Protein AF-A0A2L2YNY2-F1 (afdb_monomer)

Mean predicted aligned error: 11.74 Å

Organism: Parasteatoda tepidariorum (NCBI:txid1143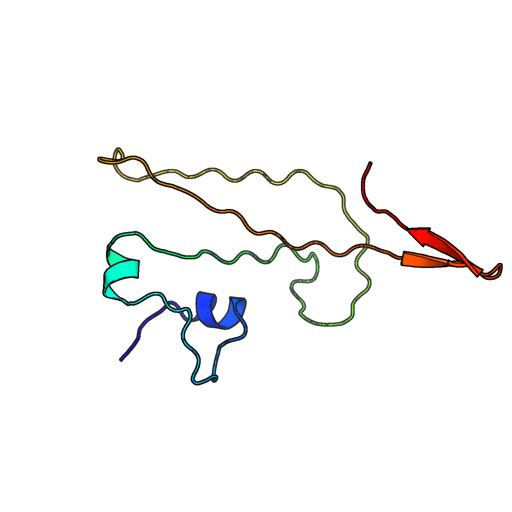98)

Foldseek 3Di:
DACDPPVVCVQVVNVPPPDDPPQGPVNVVVPVDDDDDDPPPVPDPDPDPDDDDDDDDDDDDDDPDDDPDDDDDDDDDDDDWDWDQDPVRDTDTCPDD

Secondary structure (DSSP, 8-state):
-----HHHHHHTT-TTSS---S--HHHHHTT---------TT---S-----------------SS--SS-------------EEE-TT--EEE----

Solvent-accessible surface area (backbone atoms only — not comparable to full-atom values): 7300 Å² total; per-residue (Å²): 139,82,85,65,64,66,66,50,34,55,66,72,70,32,65,93,49,105,55,80,88,88,64,51,73,70,42,38,76,72,65,57,70,80,86,76,81,87,80,57,94,76,78,59,100,62,99,66,91,70,80,83,74,90,73,88,87,82,89,84,87,83,71,96,60,85,76,94,60,94,80,88,85,87,87,86,87,86,80,90,70,61,74,47,72,46,98,85,69,48,78,46,67,65,77,80,131

Sequence (97 aa):
NTFVPIKLYLWVQRMGQDKGIFISREEYVKGNTLFGFDLSPDLCSGEHLNLIKHSNLRLELKFSKSLEQTVCVIIFAEFENLIEINKSRNILYDFGN

Radius of gyration: 18.74 Å; Cα contacts (8 Å, |Δi|>4): 46; chains: 1; bounding box: 41×32×51 Å

Structure (mmCIF, N/CA/C/O backbone):
data_AF-A0A2L2YNY2-F1
#
_entry.id   AF-A0A2L2YNY2-F1
#
loop_
_atom_site.group_PDB
_atom_site.id
_atom_site.type_symbol
_atom_site.label_atom_id
_atom_site.label_alt_id
_atom_site.label_comp_id
_atom_site.label_asym_id
_atom_site.label_entity_id
_atom_site.label_seq_id
_atom_site.pdbx_PDB_ins_code
_atom_site.Cartn_x
_atom_site.Cartn_y
_atom_site.Cartn_z
_atom_site.occupancy
_atom_site.B_iso_or_equiv
_atom_site.auth_seq_id
_atom_site.auth_comp_id
_atom_site.auth_asym_id
_atom_site.auth_atom_id
_atom_site.pdbx_PDB_model_num
ATOM 1 N N . ASN A 1 1 ? 5.146 -17.422 19.397 1.00 29.41 1 ASN A N 1
ATOM 2 C CA . ASN A 1 1 ? 4.243 -18.148 18.475 1.00 29.41 1 ASN A CA 1
ATOM 3 C C . ASN A 1 1 ? 3.396 -17.121 17.726 1.00 29.41 1 ASN A C 1
ATOM 5 O O . ASN A 1 1 ? 2.317 -16.729 18.172 1.00 29.41 1 ASN A O 1
ATOM 9 N N . THR A 1 2 ? 3.974 -16.544 16.676 1.00 36.53 2 THR A N 1
ATOM 10 C CA . THR A 1 2 ? 3.584 -15.240 16.118 1.00 36.53 2 THR A CA 1
ATOM 11 C C . THR A 1 2 ? 2.766 -15.471 14.853 1.00 36.53 2 THR A C 1
ATOM 13 O O . THR A 1 2 ? 3.313 -15.705 13.786 1.00 36.53 2 THR A O 1
ATOM 16 N N . PHE A 1 3 ? 1.440 -15.469 14.979 1.00 38.94 3 PHE A N 1
ATOM 17 C CA . PHE A 1 3 ? 0.525 -15.593 13.846 1.00 38.94 3 PHE A CA 1
ATOM 18 C C . PHE A 1 3 ? 0.269 -14.186 13.300 1.00 38.94 3 PHE A C 1
ATOM 20 O O . PHE A 1 3 ? -0.766 -13.577 13.549 1.00 38.94 3 PHE A O 1
ATOM 27 N N . VAL A 1 4 ? 1.276 -13.635 12.629 1.00 53.03 4 VAL A N 1
ATOM 28 C CA . VAL A 1 4 ? 1.051 -12.587 11.632 1.00 53.03 4 VAL A CA 1
ATOM 29 C C . VAL A 1 4 ? 0.616 -13.327 10.368 1.00 53.03 4 VAL A C 1
ATOM 31 O O . VAL A 1 4 ? 1.202 -14.374 10.073 1.00 53.03 4 VAL A O 1
ATOM 34 N N . PRO A 1 5 ? -0.423 -12.879 9.646 1.00 55.56 5 PRO A N 1
ATOM 35 C CA . PRO A 1 5 ? -0.914 -13.605 8.482 1.00 55.56 5 PRO A CA 1
ATOM 36 C C . PRO A 1 5 ? 0.235 -13.874 7.505 1.00 55.56 5 PRO A C 1
ATOM 38 O O . PRO A 1 5 ? 0.928 -12.952 7.086 1.00 55.56 5 PRO A O 1
ATOM 41 N N . ILE A 1 6 ? 0.432 -15.146 7.147 1.00 54.38 6 ILE A N 1
ATOM 42 C CA . ILE A 1 6 ? 1.512 -15.630 6.263 1.00 54.38 6 ILE A CA 1
ATOM 43 C C . ILE A 1 6 ? 1.596 -14.807 4.971 1.00 54.38 6 ILE A C 1
ATOM 45 O O . ILE A 1 6 ? 2.688 -14.515 4.492 1.00 54.38 6 ILE A O 1
ATOM 49 N N . LYS A 1 7 ? 0.445 -14.353 4.456 1.00 55.12 7 LYS A N 1
ATOM 50 C CA . LYS A 1 7 ? 0.379 -13.466 3.290 1.00 55.12 7 LYS A CA 1
ATOM 51 C C . LYS A 1 7 ? 1.140 -12.154 3.484 1.00 55.12 7 LYS A C 1
ATOM 53 O O . LYS A 1 7 ? 1.790 -11.708 2.555 1.00 55.12 7 LYS A O 1
ATOM 58 N N . LEU A 1 8 ? 1.103 -11.550 4.668 1.00 58.41 8 LEU A N 1
ATOM 59 C CA . LEU A 1 8 ? 1.796 -10.291 4.931 1.00 58.41 8 LEU A CA 1
ATOM 60 C C . LEU A 1 8 ? 3.321 -10.462 4.946 1.00 58.41 8 LEU A C 1
ATOM 62 O O . LEU A 1 8 ? 4.042 -9.628 4.411 1.00 58.41 8 LEU A O 1
ATOM 66 N N . TYR A 1 9 ? 3.815 -11.566 5.512 1.00 57.09 9 TYR A N 1
ATOM 67 C CA . TYR A 1 9 ? 5.245 -11.892 5.491 1.00 57.09 9 TYR A CA 1
ATOM 68 C C . TYR A 1 9 ? 5.753 -12.231 4.087 1.00 57.09 9 TYR A C 1
ATOM 70 O O . TYR A 1 9 ? 6.889 -11.888 3.760 1.00 57.09 9 TYR A O 1
ATOM 78 N N . LEU A 1 10 ? 4.916 -12.878 3.271 1.00 60.47 10 LEU A N 1
ATOM 79 C CA . LEU A 1 10 ? 5.195 -13.118 1.857 1.00 60.47 10 LEU A CA 1
ATOM 80 C C . LEU A 1 10 ? 5.312 -11.789 1.094 1.00 60.47 10 LEU A C 1
ATOM 82 O O . LEU A 1 10 ? 6.290 -11.588 0.385 1.00 60.47 10 LEU A O 1
ATOM 86 N N . TRP A 1 11 ? 4.377 -10.860 1.320 1.00 58.00 11 TRP A N 1
ATOM 87 C CA . TRP A 1 11 ? 4.368 -9.546 0.667 1.00 58.00 11 TRP A CA 1
ATOM 88 C C . TRP A 1 11 ? 5.562 -8.666 1.027 1.00 58.00 11 TRP A C 1
ATOM 90 O O . TRP A 1 11 ? 6.169 -8.071 0.148 1.00 58.00 11 TRP A O 1
ATOM 100 N N . VAL A 1 12 ? 5.943 -8.607 2.304 1.00 66.00 12 VAL A N 1
ATOM 101 C CA . VAL A 1 12 ? 7.114 -7.822 2.741 1.00 66.00 12 VAL A CA 1
ATOM 102 C C . VAL A 1 12 ? 8.432 -8.558 2.426 1.00 66.00 12 VAL A C 1
ATOM 104 O O . VAL A 1 12 ? 9.502 -8.101 2.814 1.00 66.00 12 VAL A O 1
ATOM 107 N N . GLN A 1 13 ? 8.378 -9.716 1.749 1.00 62.66 13 GLN A N 1
ATOM 108 C CA . GLN A 1 13 ? 9.537 -10.565 1.437 1.00 62.66 13 GLN A CA 1
ATOM 109 C C . GLN A 1 13 ? 10.374 -10.914 2.681 1.00 62.66 13 GLN A C 1
ATOM 111 O O . GLN A 1 13 ? 11.590 -11.097 2.630 1.00 62.66 13 GLN A O 1
ATOM 116 N N . ARG A 1 14 ? 9.713 -11.002 3.840 1.00 62.44 14 ARG A N 1
ATOM 117 C CA . ARG A 1 14 ? 10.338 -11.307 5.138 1.00 62.44 14 ARG A CA 1
ATOM 118 C C . ARG A 1 14 ? 10.091 -12.737 5.589 1.00 62.44 14 ARG A C 1
ATOM 120 O O . ARG A 1 14 ? 10.479 -13.113 6.693 1.00 62.44 14 ARG A O 1
ATOM 127 N N . MET A 1 15 ? 9.444 -13.551 4.756 1.00 56.00 15 MET A N 1
ATOM 128 C CA . MET A 1 15 ? 9.228 -14.962 5.049 1.00 56.00 15 MET A CA 1
ATOM 129 C C . MET A 1 15 ? 10.580 -15.676 5.207 1.00 56.00 15 MET A C 1
ATOM 131 O O . MET A 1 15 ? 11.407 -15.663 4.302 1.00 56.00 15 MET A O 1
ATOM 135 N N . GLY A 1 16 ? 10.815 -16.274 6.377 1.00 57.75 16 GLY A N 1
ATOM 136 C CA . GLY A 1 16 ? 12.068 -16.973 6.683 1.00 57.75 16 GLY A CA 1
ATOM 137 C C . GLY A 1 16 ? 13.230 -16.074 7.124 1.00 57.75 16 GLY A C 1
ATOM 138 O O . GLY A 1 16 ? 14.315 -16.590 7.374 1.00 57.75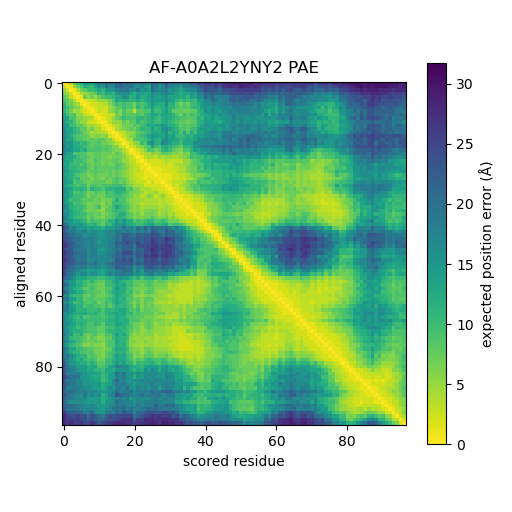 16 GLY A O 1
ATOM 139 N N . GLN A 1 17 ? 13.023 -14.760 7.262 1.00 62.41 17 GLN A N 1
ATOM 140 C CA . GLN A 1 17 ? 14.003 -13.855 7.865 1.00 62.41 17 GLN A CA 1
ATOM 141 C C . GLN A 1 17 ? 13.693 -13.654 9.353 1.00 62.41 17 GLN A C 1
ATOM 143 O O . GLN A 1 17 ? 12.537 -13.449 9.722 1.00 62.41 17 GLN A O 1
ATOM 148 N N . ASP A 1 18 ? 14.720 -13.615 10.208 1.00 61.50 18 ASP A N 1
ATOM 149 C CA . ASP A 1 18 ? 14.592 -13.213 11.622 1.00 61.50 18 ASP A CA 1
ATOM 150 C C . ASP A 1 18 ? 14.472 -11.681 11.759 1.00 61.50 18 ASP A C 1
ATOM 152 O O . ASP A 1 18 ? 15.201 -11.004 12.482 1.00 61.50 18 ASP A O 1
ATOM 156 N N . LYS A 1 19 ? 13.594 -11.093 10.942 1.00 62.00 19 LYS A N 1
ATOM 157 C CA . LYS A 1 19 ? 13.272 -9.667 10.924 1.00 62.00 19 LYS A CA 1
ATOM 158 C C . LYS A 1 19 ? 11.758 -9.536 10.877 1.00 62.00 19 LYS A C 1
ATOM 160 O O . LYS A 1 19 ? 11.132 -9.801 9.855 1.00 62.00 19 LYS A O 1
ATOM 165 N N . GLY A 1 20 ? 11.163 -9.122 11.992 1.00 64.38 20 GLY A N 1
ATOM 166 C CA . GLY A 1 20 ? 9.730 -8.837 12.065 1.00 64.38 20 GLY A CA 1
ATOM 167 C C . GLY A 1 20 ? 9.352 -7.558 11.317 1.00 64.38 20 GLY A C 1
ATOM 168 O O . GLY A 1 20 ? 10.209 -6.782 10.909 1.00 64.38 20 GLY A O 1
ATOM 169 N N . ILE A 1 21 ? 8.058 -7.296 11.156 1.00 69.94 21 ILE A N 1
ATOM 170 C CA . ILE A 1 21 ? 7.530 -6.054 10.554 1.00 69.94 21 ILE A CA 1
ATOM 171 C C . ILE A 1 21 ? 7.285 -4.939 11.588 1.00 69.94 21 ILE A C 1
ATOM 173 O O . ILE A 1 21 ? 6.565 -3.994 11.304 1.00 69.94 21 ILE A O 1
ATOM 177 N N . PHE A 1 22 ? 7.857 -5.067 12.793 1.00 74.94 22 PHE A N 1
ATOM 178 C CA . PHE A 1 22 ? 7.666 -4.156 13.936 1.00 74.94 22 PHE A CA 1
ATOM 179 C C . PHE A 1 22 ? 6.203 -3.913 14.353 1.00 74.94 22 PHE A C 1
ATOM 181 O O . PHE A 1 22 ? 5.929 -2.978 15.090 1.00 74.94 22 PHE A O 1
ATOM 188 N N . ILE A 1 23 ? 5.277 -4.782 13.936 1.00 76.69 23 ILE A N 1
ATOM 189 C CA . ILE A 1 23 ? 3.891 -4.806 14.412 1.00 76.69 23 ILE A CA 1
ATOM 190 C C . ILE A 1 23 ? 3.747 -6.019 15.327 1.00 76.69 23 ILE A C 1
ATOM 192 O O . ILE A 1 23 ? 3.868 -7.168 14.881 1.00 76.69 23 ILE A O 1
ATOM 196 N N . SER A 1 24 ? 3.522 -5.764 16.613 1.00 76.50 24 SER A N 1
ATOM 197 C CA . SER A 1 24 ? 3.206 -6.809 17.588 1.00 76.50 24 SER A CA 1
ATOM 198 C C . SER A 1 24 ? 1.807 -7.390 17.352 1.00 76.50 24 SER A C 1
ATOM 200 O O . SER A 1 24 ? 0.957 -6.807 16.674 1.00 76.50 24 SER A O 1
ATOM 202 N N . ARG A 1 25 ? 1.532 -8.565 17.930 1.00 74.00 25 ARG A N 1
ATOM 203 C CA . ARG A 1 25 ? 0.201 -9.188 17.842 1.00 74.00 25 ARG A CA 1
ATOM 204 C C . ARG A 1 25 ? -0.855 -8.298 18.500 1.00 74.00 25 ARG A C 1
ATOM 206 O O . ARG A 1 25 ? -1.975 -8.199 18.005 1.00 74.00 25 ARG A O 1
ATOM 213 N N . GLU A 1 26 ? -0.496 -7.665 19.606 1.00 80.06 26 GLU A N 1
ATOM 214 C CA . GLU A 1 26 ? -1.358 -6.780 20.376 1.00 80.06 26 GLU A CA 1
ATOM 215 C C . GLU A 1 26 ? -1.714 -5.527 19.568 1.00 80.06 26 GLU A C 1
ATOM 217 O O . GLU A 1 26 ? -2.868 -5.104 19.572 1.00 80.06 26 GLU A O 1
ATOM 222 N N . GLU A 1 27 ? -0.752 -4.966 18.833 1.00 79.31 27 GLU A N 1
ATOM 223 C CA . GLU A 1 27 ? -0.982 -3.848 17.913 1.00 79.31 27 GLU A CA 1
ATOM 224 C C . GLU A 1 27 ? -1.861 -4.255 16.728 1.00 79.31 27 GLU A C 1
ATOM 226 O O . GLU A 1 27 ? -2.799 -3.529 16.395 1.00 79.31 27 GLU A O 1
ATOM 231 N N . TYR A 1 28 ? -1.632 -5.440 16.153 1.00 78.56 28 TYR A N 1
ATOM 232 C CA . TYR A 1 28 ? -2.464 -5.972 15.070 1.00 78.56 28 TYR A CA 1
ATOM 233 C C . TYR A 1 28 ? -3.936 -6.097 15.483 1.00 78.56 28 TYR A C 1
ATOM 235 O O . TYR A 1 28 ? -4.831 -5.651 14.765 1.00 78.56 28 TYR A O 1
ATOM 243 N N . VAL A 1 29 ? -4.203 -6.648 16.673 1.00 76.12 29 VAL A N 1
ATOM 244 C CA . VAL A 1 29 ? -5.571 -6.785 17.211 1.00 76.12 29 VAL A CA 1
ATOM 245 C C . VAL A 1 29 ? -6.210 -5.422 17.501 1.00 76.12 29 VAL A C 1
ATOM 247 O O . VAL A 1 29 ? -7.425 -5.280 17.380 1.00 76.12 29 VAL A O 1
ATOM 250 N N . LYS A 1 30 ? -5.407 -4.406 17.834 1.00 78.56 30 LYS A N 1
ATOM 251 C CA . LYS A 1 30 ? -5.866 -3.026 18.069 1.00 78.56 30 LYS A CA 1
ATOM 252 C C . LYS A 1 30 ? -6.089 -2.215 16.786 1.00 78.56 30 LYS A C 1
ATOM 254 O O . LYS A 1 30 ? -6.437 -1.043 16.877 1.00 78.56 30 LYS A O 1
ATOM 259 N N . GLY A 1 31 ? -5.924 -2.821 15.610 1.00 73.75 31 GLY A N 1
ATOM 260 C CA . GLY A 1 31 ? -6.189 -2.179 14.320 1.00 73.75 31 GLY A CA 1
ATOM 261 C C . GLY A 1 31 ? -4.953 -1.626 13.609 1.00 73.75 31 GLY A C 1
ATOM 262 O O . GLY A 1 31 ? -5.090 -1.122 12.496 1.00 73.75 31 GLY A O 1
ATOM 263 N N . ASN A 1 32 ? -3.751 -1.775 14.176 1.00 78.06 32 ASN A N 1
ATOM 264 C CA . ASN A 1 32 ? -2.502 -1.484 13.468 1.00 78.06 32 ASN A CA 1
ATOM 265 C C . ASN A 1 32 ? -2.176 -2.666 12.548 1.00 78.06 32 ASN A C 1
ATOM 267 O O . ASN A 1 32 ? -1.433 -3.578 12.907 1.00 78.06 32 ASN A O 1
ATOM 271 N N . THR A 1 33 ? -2.797 -2.676 11.373 1.00 76.62 33 THR A N 1
ATOM 272 C CA . THR A 1 33 ? -2.677 -3.753 10.387 1.00 76.62 33 THR A CA 1
ATOM 273 C C . THR A 1 33 ? -2.090 -3.236 9.078 1.00 76.62 33 THR A C 1
ATOM 275 O O . THR A 1 33 ? -2.235 -2.064 8.737 1.00 76.62 33 THR A O 1
ATOM 278 N N . LEU A 1 34 ? -1.439 -4.128 8.334 1.00 79.94 34 LEU A N 1
ATOM 279 C CA . LEU A 1 34 ? -0.889 -3.851 7.014 1.00 79.94 34 LEU A CA 1
ATOM 280 C C . LEU A 1 34 ? -1.529 -4.807 6.004 1.00 79.94 34 LEU A C 1
ATOM 282 O O . LEU A 1 34 ? -1.591 -6.018 6.227 1.00 79.94 34 LEU A O 1
ATOM 286 N N . PHE A 1 35 ? -1.999 -4.252 4.890 1.00 77.38 35 PHE A N 1
ATOM 287 C CA . PHE A 1 35 ? -2.555 -5.001 3.768 1.00 77.38 35 PHE A CA 1
ATOM 288 C C . PHE A 1 35 ? -1.612 -4.870 2.574 1.00 77.38 35 PHE A C 1
ATOM 290 O O . PHE A 1 35 ? -1.268 -3.759 2.185 1.00 77.38 35 PHE A O 1
ATOM 297 N N . GLY A 1 36 ? -1.189 -6.005 2.017 1.00 74.94 36 GLY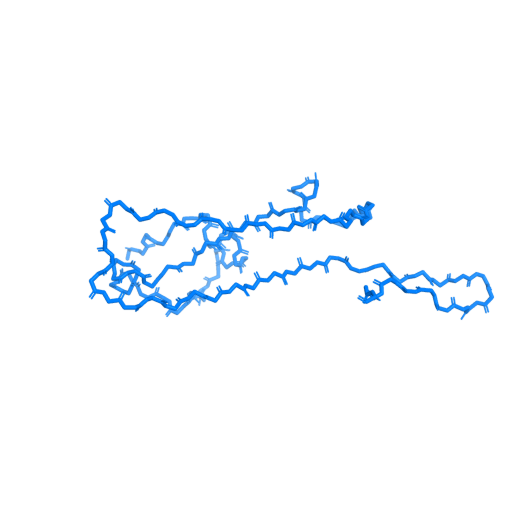 A N 1
ATOM 298 C CA . GLY A 1 36 ? -0.397 -6.060 0.791 1.00 74.94 36 GLY A CA 1
ATOM 299 C C . GLY A 1 36 ? -1.274 -6.489 -0.379 1.00 74.94 36 GLY A C 1
ATOM 300 O O . GLY A 1 36 ? -1.990 -7.491 -0.272 1.00 74.94 36 GLY A O 1
ATOM 301 N N . PHE A 1 37 ? -1.212 -5.730 -1.469 1.00 75.62 37 PHE A N 1
ATOM 302 C CA . PHE A 1 37 ? -1.866 -6.037 -2.735 1.00 75.62 37 PHE A CA 1
ATOM 303 C C . PHE A 1 37 ? -0.800 -6.064 -3.823 1.00 75.62 37 PHE A C 1
ATOM 305 O O . PHE A 1 37 ? -0.023 -5.121 -3.930 1.00 75.62 37 PHE A O 1
ATOM 312 N N . ASP A 1 38 ? -0.793 -7.121 -4.622 1.00 73.38 38 ASP A N 1
ATOM 313 C CA . ASP A 1 38 ? -0.027 -7.172 -5.861 1.00 73.38 38 ASP A CA 1
ATOM 314 C C . ASP A 1 38 ? -0.948 -6.899 -7.020 1.00 73.38 38 ASP A C 1
ATOM 316 O O . ASP A 1 38 ? -1.986 -7.545 -7.192 1.00 73.38 38 ASP A O 1
ATOM 320 N N . LEU A 1 39 ? -0.575 -5.850 -7.733 1.00 72.50 39 LEU A N 1
ATOM 321 C CA . LEU A 1 39 ? -1.286 -5.326 -8.8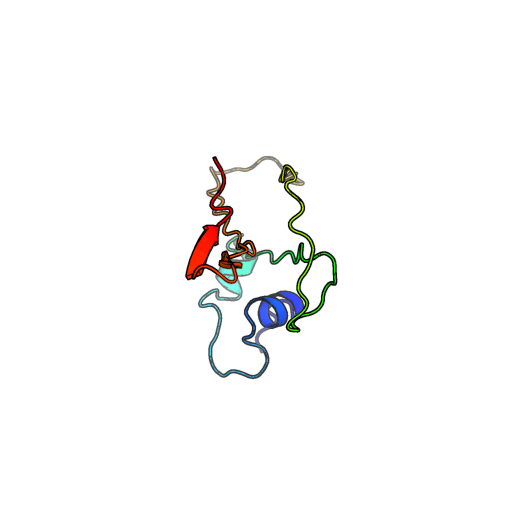78 1.00 72.50 39 LEU A CA 1
ATOM 322 C C . LEU A 1 39 ? -0.488 -5.572 -10.165 1.00 72.50 39 LEU A C 1
ATOM 324 O O . LEU A 1 39 ? -0.913 -5.097 -11.220 1.00 72.50 39 LEU A O 1
ATOM 328 N N . SER A 1 40 ? 0.630 -6.306 -10.097 1.00 70.06 40 SER A N 1
ATOM 329 C CA . SER A 1 40 ? 1.399 -6.686 -11.273 1.00 70.06 40 SER A CA 1
ATOM 330 C C . SER A 1 40 ? 0.544 -7.593 -12.160 1.00 70.06 40 SER A C 1
ATOM 332 O O . SER A 1 40 ? -0.064 -8.557 -11.680 1.00 70.06 40 SER A O 1
ATOM 334 N N . PRO A 1 41 ? 0.442 -7.290 -13.465 1.00 64.56 41 PRO A N 1
ATOM 335 C CA . PRO A 1 41 ? -0.466 -7.995 -14.367 1.00 64.56 41 PRO A CA 1
ATOM 336 C C . PRO A 1 41 ? -0.111 -9.476 -14.557 1.00 64.56 41 PRO A C 1
ATOM 338 O O . PRO A 1 41 ? -0.972 -10.254 -14.969 1.00 64.56 41 PRO A O 1
ATOM 341 N N . ASP A 1 42 ? 1.125 -9.868 -14.262 1.00 66.81 42 ASP A N 1
ATOM 342 C CA . ASP A 1 42 ? 1.634 -11.235 -14.357 1.00 66.81 42 ASP A CA 1
ATOM 343 C C . ASP A 1 42 ? 1.633 -11.998 -13.019 1.00 66.81 42 ASP A C 1
ATOM 345 O O . ASP A 1 42 ? 1.889 -13.205 -13.026 1.00 66.81 42 ASP A O 1
ATOM 349 N N . LEU A 1 43 ? 1.330 -11.334 -11.888 1.00 59.16 43 LEU A N 1
ATOM 350 C CA . LEU A 1 43 ? 1.455 -11.877 -10.522 1.00 59.16 43 LEU A CA 1
ATOM 351 C C . LEU A 1 43 ? 2.819 -12.555 -10.275 1.00 59.16 43 LEU A C 1
ATOM 353 O O . LEU A 1 43 ? 2.929 -13.483 -9.463 1.00 59.16 43 LEU A O 1
ATOM 357 N N . CYS A 1 44 ? 3.843 -12.158 -11.034 1.00 57.94 44 CYS A N 1
ATOM 358 C CA . CYS A 1 44 ? 5.124 -12.836 -11.090 1.00 57.94 44 CYS A CA 1
ATOM 359 C C . CYS A 1 44 ? 6.209 -11.894 -10.582 1.00 57.94 44 CYS A C 1
ATOM 361 O O . CYS A 1 44 ? 6.347 -10.768 -11.033 1.00 57.94 44 CYS A O 1
ATOM 363 N N . SER A 1 45 ? 7.031 -12.373 -9.655 1.00 55.34 45 SER A N 1
ATOM 364 C CA . SER A 1 45 ? 8.163 -11.617 -9.112 1.00 55.34 45 SER A CA 1
ATOM 365 C C . SER A 1 45 ? 9.417 -11.696 -10.003 1.00 55.34 45 SER A C 1
ATOM 367 O O . 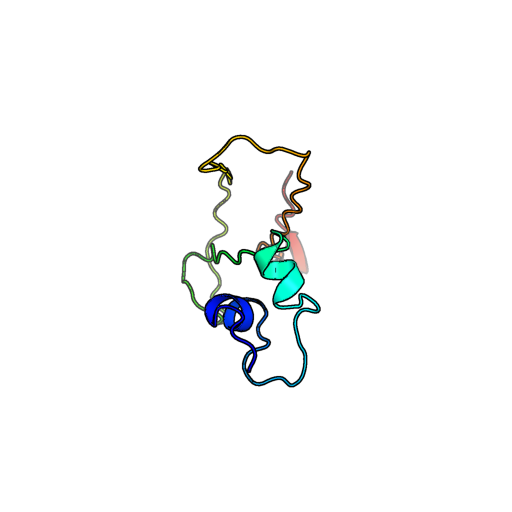SER A 1 45 ? 10.531 -11.664 -9.481 1.00 55.34 45 SER A O 1
ATOM 369 N N . GLY A 1 46 ? 9.255 -11.943 -11.308 1.00 59.47 46 GLY A N 1
ATOM 370 C CA . GLY A 1 46 ? 10.340 -12.151 -12.273 1.00 59.47 46 GLY A CA 1
ATOM 371 C C . GLY A 1 46 ? 10.572 -10.936 -13.175 1.00 59.47 46 GLY A C 1
ATOM 372 O O . GLY A 1 46 ? 9.752 -10.030 -13.225 1.00 59.47 46 GLY A O 1
ATOM 373 N N . GLU A 1 47 ? 11.683 -10.921 -13.916 1.00 54.00 47 GLU A N 1
ATOM 374 C CA . GLU A 1 47 ? 11.984 -9.861 -14.889 1.00 54.00 47 GLU A CA 1
ATOM 375 C C . GLU A 1 47 ? 11.146 -10.041 -16.168 1.00 54.00 47 GLU A C 1
ATOM 377 O O . GLU A 1 47 ? 11.618 -10.553 -17.187 1.00 54.00 47 GLU A O 1
ATOM 382 N N . HIS A 1 48 ? 9.878 -9.641 -16.118 1.00 58.59 48 HIS A N 1
ATOM 383 C CA . HIS A 1 48 ? 9.025 -9.536 -17.296 1.00 58.59 48 HIS A CA 1
ATOM 384 C C . HIS A 1 48 ? 8.748 -8.065 -17.593 1.00 58.59 48 HIS A C 1
ATOM 386 O O . HIS A 1 48 ? 8.258 -7.326 -16.750 1.00 58.59 48 HIS A O 1
ATOM 392 N N . LEU A 1 49 ? 9.060 -7.632 -18.817 1.00 56.06 49 LEU A N 1
ATOM 393 C CA . LEU A 1 49 ? 8.672 -6.308 -19.294 1.00 56.06 49 LEU A CA 1
ATOM 394 C C . LEU A 1 49 ? 7.164 -6.312 -19.546 1.00 56.06 49 LEU A C 1
ATOM 396 O O . LEU A 1 49 ? 6.703 -6.661 -20.637 1.00 56.06 49 LEU A O 1
ATOM 400 N N . ASN A 1 50 ? 6.394 -5.956 -18.524 1.00 58.66 50 ASN A N 1
ATOM 401 C CA . ASN A 1 50 ? 4.965 -5.762 -18.670 1.00 58.66 50 ASN A CA 1
ATOM 402 C C . ASN A 1 50 ? 4.698 -4.428 -19.377 1.00 58.66 50 ASN A C 1
ATOM 404 O O . ASN A 1 50 ? 5.363 -3.419 -19.149 1.00 58.66 50 ASN A O 1
ATOM 408 N N . LEU A 1 51 ? 3.711 -4.416 -20.276 1.00 56.56 51 LEU A N 1
ATOM 409 C CA . LEU A 1 51 ? 3.235 -3.167 -20.868 1.00 56.56 51 LEU A CA 1
ATOM 410 C C . LEU A 1 51 ? 2.694 -2.280 -19.743 1.00 56.56 51 LEU A C 1
ATOM 412 O O . LEU A 1 51 ? 1.756 -2.686 -19.051 1.00 56.56 51 LEU A O 1
ATOM 416 N N . ILE A 1 52 ? 3.252 -1.074 -19.595 1.00 60.56 52 ILE A N 1
ATOM 417 C CA . ILE A 1 52 ? 2.765 -0.085 -18.630 1.00 60.56 52 ILE A CA 1
ATOM 418 C C . ILE A 1 52 ? 1.298 0.199 -18.948 1.00 60.56 52 ILE A C 1
ATOM 420 O O . ILE A 1 52 ? 0.956 0.781 -19.981 1.00 60.56 52 ILE A O 1
ATOM 424 N N . LYS A 1 53 ? 0.410 -0.245 -18.057 1.00 61.84 53 LYS A N 1
ATOM 425 C CA . LYS A 1 53 ? -1.004 0.113 -18.089 1.00 61.84 53 LYS A CA 1
ATOM 426 C C . LYS A 1 53 ? -1.240 1.239 -17.103 1.00 61.84 53 LYS A C 1
ATOM 428 O O . LYS A 1 53 ? -1.376 1.012 -15.905 1.00 61.84 53 LYS A O 1
ATOM 433 N N . HIS A 1 54 ? -1.377 2.442 -17.640 1.00 66.38 54 HIS A N 1
ATOM 434 C CA . HIS A 1 54 ? -1.919 3.568 -16.895 1.00 66.38 54 HIS A CA 1
ATOM 435 C C . HIS A 1 54 ? -3.390 3.286 -16.567 1.00 66.38 54 HIS A C 1
ATOM 437 O O . HIS A 1 54 ? -4.224 3.130 -17.461 1.00 66.38 54 HIS A O 1
ATOM 443 N N . SER A 1 55 ? -3.710 3.170 -15.281 1.00 66.81 55 SER A N 1
ATOM 444 C CA . SER A 1 55 ? -5.072 2.956 -14.791 1.00 66.81 55 SER A CA 1
ATOM 445 C C . SER A 1 55 ? -5.271 3.683 -13.467 1.00 66.81 55 SER A C 1
ATOM 447 O O . SER A 1 55 ? -4.326 3.946 -12.731 1.00 66.81 55 SER A O 1
ATOM 449 N N . ASN A 1 56 ? -6.525 3.986 -13.144 1.00 75.25 56 ASN A N 1
ATOM 450 C CA . ASN A 1 56 ? -6.879 4.567 -11.857 1.00 75.25 56 ASN A CA 1
ATOM 451 C C . ASN A 1 56 ? -6.977 3.472 -10.790 1.00 75.25 56 ASN A C 1
ATOM 453 O O . ASN A 1 56 ? -7.638 2.452 -11.005 1.00 75.25 56 ASN A O 1
ATOM 457 N N . LEU A 1 57 ? -6.374 3.710 -9.624 1.00 78.44 57 LEU A N 1
ATOM 458 C CA . LEU A 1 57 ? -6.543 2.879 -8.435 1.00 78.44 57 LEU A CA 1
ATOM 459 C C . LEU A 1 57 ? -7.546 3.545 -7.485 1.00 78.44 57 LEU A C 1
ATOM 461 O O . LEU A 1 57 ? -7.382 4.706 -7.115 1.00 78.44 57 LEU A O 1
ATOM 465 N N . ARG A 1 58 ? -8.581 2.808 -7.066 1.00 83.25 58 ARG A N 1
ATOM 466 C CA . ARG A 1 58 ? -9.556 3.262 -6.063 1.00 83.25 58 ARG A CA 1
ATOM 467 C C . ARG A 1 58 ? -9.587 2.285 -4.895 1.00 83.25 58 ARG A C 1
ATOM 469 O O . ARG A 1 58 ? -9.931 1.122 -5.075 1.00 83.25 58 ARG A O 1
ATOM 476 N N . LEU A 1 59 ? -9.276 2.783 -3.700 1.00 83.38 59 LEU A N 1
ATOM 477 C CA . LEU A 1 59 ? -9.422 2.047 -2.448 1.00 83.38 59 LEU A CA 1
ATOM 478 C C . LEU A 1 59 ? -10.725 2.462 -1.758 1.00 83.38 59 LEU A C 1
ATOM 480 O O . LEU A 1 59 ? -10.954 3.647 -1.525 1.00 83.38 59 LEU A O 1
ATOM 484 N N . GLU A 1 60 ? -11.563 1.489 -1.407 1.00 88.50 60 GLU A N 1
ATOM 485 C CA . GLU A 1 60 ? -12.785 1.708 -0.634 1.00 88.50 60 GLU A CA 1
ATOM 486 C C . GLU A 1 60 ? -12.755 0.839 0.626 1.00 88.50 60 GLU A C 1
ATOM 488 O O . GLU A 1 60 ? -12.576 -0.376 0.556 1.00 88.50 60 GLU A O 1
ATOM 493 N N . LEU A 1 61 ? -12.898 1.474 1.790 1.00 85.50 61 LEU A N 1
ATOM 494 C CA . LEU A 1 61 ? -12.844 0.813 3.089 1.00 85.50 61 LEU A CA 1
ATOM 495 C C . LEU A 1 61 ? -14.231 0.835 3.724 1.00 85.50 61 LEU A C 1
ATOM 497 O O . LEU A 1 61 ? -14.800 1.900 3.961 1.00 85.50 61 LEU A O 1
ATOM 501 N N . LYS A 1 62 ? -14.761 -0.350 4.033 1.00 89.19 62 LYS A N 1
ATOM 502 C CA . LYS A 1 62 ? -16.040 -0.511 4.726 1.00 89.19 62 LYS A CA 1
ATOM 503 C C . LYS A 1 62 ? -15.815 -1.158 6.085 1.00 89.19 62 LYS A C 1
ATOM 505 O O . LYS A 1 62 ? -15.389 -2.307 6.171 1.00 89.19 62 LYS A O 1
ATOM 510 N N . PHE A 1 63 ? -16.151 -0.431 7.143 1.00 86.38 63 PHE A N 1
ATOM 511 C CA . PHE A 1 63 ? -16.078 -0.927 8.513 1.00 86.38 63 PHE A CA 1
ATOM 512 C C . PHE A 1 63 ? -17.404 -1.585 8.906 1.00 86.38 63 PHE A C 1
ATOM 514 O O . PHE A 1 63 ? -18.479 -1.117 8.535 1.00 86.38 63 PHE A O 1
ATOM 521 N N . SER A 1 64 ? -17.337 -2.692 9.649 1.00 88.56 64 SER A N 1
ATOM 522 C CA . SER A 1 64 ? -18.532 -3.409 10.121 1.00 88.56 64 SER A CA 1
ATOM 523 C C . SER A 1 64 ? -19.311 -2.634 11.189 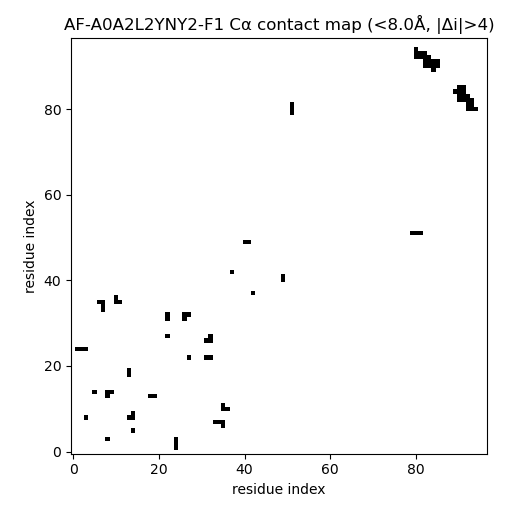1.00 88.56 64 SER A C 1
ATOM 525 O O . SER A 1 64 ? -20.498 -2.884 11.384 1.00 88.56 64 SER A O 1
ATOM 527 N N . LYS A 1 65 ? -18.647 -1.696 11.871 1.00 89.38 65 LYS A N 1
ATOM 528 C CA . LYS A 1 65 ? -19.207 -0.782 12.869 1.00 89.38 65 LYS A CA 1
ATOM 529 C C . LYS A 1 65 ? -18.681 0.629 12.615 1.00 89.38 65 LYS A C 1
ATOM 531 O O . LYS A 1 65 ? -17.629 0.787 11.995 1.00 89.38 65 LYS A O 1
ATOM 536 N N . SER A 1 66 ? -19.391 1.637 13.117 1.00 90.50 66 SER A N 1
ATOM 537 C CA . SER A 1 66 ? -18.890 3.014 13.122 1.00 90.50 66 SER A CA 1
ATOM 538 C C . SER A 1 66 ? -17.583 3.109 13.904 1.00 90.50 66 SER A C 1
ATOM 540 O O . SER A 1 66 ? -17.438 2.488 14.955 1.00 90.50 66 SER A O 1
ATOM 542 N N . LEU A 1 67 ? -16.639 3.888 13.380 1.00 88.88 67 LEU A N 1
ATOM 543 C CA . LEU A 1 67 ? -15.359 4.131 14.030 1.00 88.88 67 LEU A CA 1
ATOM 544 C C . LEU A 1 67 ? -15.565 5.018 15.262 1.00 88.88 67 LEU A C 1
ATOM 546 O O 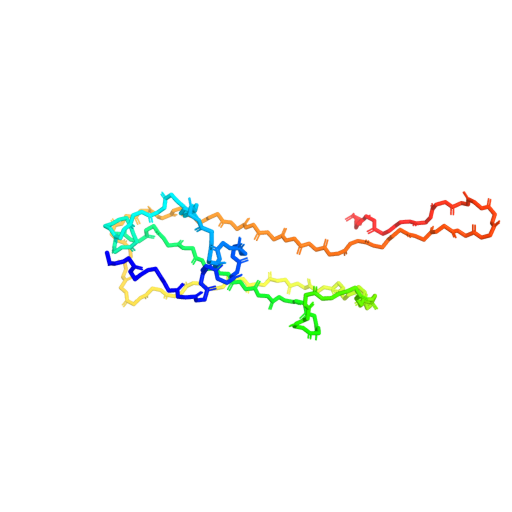. LEU A 1 67 ? -16.076 6.128 15.149 1.00 88.88 67 LEU A O 1
ATOM 550 N N . GLU A 1 68 ? -15.154 4.527 16.428 1.00 90.19 68 GLU A N 1
ATOM 551 C CA . GLU A 1 68 ? -15.224 5.271 17.696 1.00 90.19 68 GLU A CA 1
ATOM 552 C C . GLU A 1 68 ? -14.160 6.379 17.778 1.00 90.19 68 GLU A C 1
ATOM 554 O O . GLU A 1 68 ? -14.295 7.330 18.544 1.00 90.19 68 GLU A O 1
ATOM 559 N N . GLN A 1 69 ? -13.112 6.271 16.957 1.00 88.12 69 GLN A N 1
ATOM 560 C CA . GLN A 1 69 ? -11.995 7.206 16.870 1.00 88.12 69 GLN A CA 1
ATOM 561 C C . GLN A 1 69 ? -11.560 7.408 15.415 1.00 88.12 69 GLN A C 1
ATOM 563 O O . GLN A 1 69 ? -11.725 6.522 14.574 1.00 88.12 69 GLN A O 1
ATOM 568 N N . THR A 1 70 ? -10.954 8.560 15.122 1.00 89.25 70 THR A N 1
ATOM 569 C CA . THR A 1 70 ? -10.343 8.828 13.814 1.00 89.25 70 THR A CA 1
ATOM 570 C C . THR A 1 70 ? -9.237 7.815 13.526 1.00 89.25 70 THR A C 1
ATOM 572 O O . THR A 1 70 ? -8.390 7.548 14.379 1.00 89.25 70 THR A O 1
ATOM 575 N N . VAL A 1 71 ? -9.225 7.273 12.309 1.00 87.00 71 VAL A N 1
ATOM 576 C CA . VAL A 1 71 ? -8.184 6.357 11.829 1.00 87.00 71 VAL A CA 1
ATOM 577 C C . VAL A 1 71 ? -7.300 7.057 10.802 1.00 87.00 71 VAL A C 1
ATOM 579 O O . VAL A 1 71 ? -7.787 7.834 9.983 1.00 87.00 71 VAL A O 1
ATOM 582 N N . CYS A 1 72 ? -6.000 6.775 10.844 1.00 87.06 72 CYS A N 1
ATOM 583 C CA . CYS A 1 72 ? -5.046 7.202 9.825 1.00 87.06 72 CYS A CA 1
ATOM 584 C C . CYS A 1 72 ? -4.737 6.012 8.915 1.00 87.06 72 CYS A C 1
ATOM 586 O O . CYS A 1 72 ? -4.412 4.931 9.405 1.00 87.06 72 CYS A O 1
ATOM 588 N N . VAL A 1 73 ? -4.844 6.209 7.602 1.00 85.62 73 VAL A N 1
ATOM 589 C CA . VAL A 1 73 ? -4.512 5.193 6.600 1.00 85.62 73 VAL A CA 1
ATOM 590 C C . VAL A 1 73 ? -3.357 5.719 5.766 1.00 85.62 73 VAL A C 1
ATOM 592 O O . VAL A 1 73 ? -3.466 6.777 5.150 1.00 85.62 73 VAL A O 1
ATOM 595 N N . ILE A 1 74 ? -2.255 4.974 5.748 1.00 85.31 74 ILE A N 1
ATOM 596 C CA . ILE A 1 74 ? -1.090 5.263 4.913 1.00 85.31 74 ILE A CA 1
ATOM 597 C C . ILE A 1 74 ? -1.112 4.277 3.750 1.00 85.31 74 ILE A C 1
ATOM 599 O O . ILE A 1 74 ? -1.176 3.067 3.963 1.00 85.31 74 ILE A O 1
ATOM 603 N N . ILE A 1 75 ? -1.075 4.802 2.527 1.00 83.31 75 ILE A N 1
ATOM 604 C CA . ILE A 1 75 ? -1.038 4.006 1.301 1.00 83.31 75 ILE A CA 1
ATOM 605 C C . ILE A 1 75 ? 0.351 4.167 0.695 1.00 83.31 75 ILE A C 1
ATOM 607 O O . ILE A 1 75 ? 0.792 5.284 0.435 1.00 83.31 75 ILE A O 1
ATOM 611 N N . PHE A 1 76 ? 1.023 3.042 0.481 1.00 81.31 76 PHE A N 1
ATOM 612 C CA . PHE A 1 76 ? 2.288 2.968 -0.235 1.00 81.31 76 PHE A CA 1
ATOM 613 C C . PHE A 1 76 ? 2.077 2.103 -1.477 1.00 81.31 76 PHE A C 1
ATOM 615 O O . PHE A 1 76 ? 1.554 0.995 -1.363 1.00 81.31 76 PHE A O 1
ATOM 622 N N . ALA A 1 77 ? 2.441 2.625 -2.645 1.00 77.44 77 ALA A N 1
ATOM 623 C CA . ALA A 1 77 ? 2.326 1.934 -3.921 1.00 77.44 77 ALA A CA 1
ATOM 624 C C . ALA A 1 77 ? 3.627 2.107 -4.708 1.00 77.44 77 ALA A C 1
ATOM 626 O O . ALA A 1 77 ? 4.196 3.198 -4.736 1.00 77.44 77 ALA A O 1
ATOM 627 N N . GLU A 1 78 ? 4.072 1.025 -5.333 1.00 75.19 78 GLU A N 1
ATOM 628 C CA . GLU A 1 78 ? 5.232 0.979 -6.215 1.00 75.19 78 GLU A CA 1
ATOM 629 C C . GLU A 1 78 ? 4.747 0.624 -7.622 1.00 75.19 78 GLU A C 1
ATOM 631 O O . GLU A 1 78 ? 3.866 -0.223 -7.779 1.00 75.19 78 GLU A O 1
ATOM 636 N N . PHE A 1 79 ? 5.290 1.302 -8.631 1.00 74.38 79 PHE A N 1
ATOM 637 C CA . PHE A 1 79 ? 4.941 1.100 -10.033 1.00 74.38 79 PHE A CA 1
ATOM 638 C C . PHE A 1 79 ? 6.216 0.969 -10.860 1.00 74.38 79 PHE A C 1
ATOM 640 O O . PHE A 1 79 ? 7.204 1.660 -10.603 1.00 74.38 79 PHE A O 1
ATOM 647 N N . GLU A 1 80 ? 6.175 0.107 -11.871 1.00 71.56 80 GLU A N 1
ATOM 648 C CA . GLU A 1 80 ? 7.249 -0.010 -12.852 1.00 71.56 80 GLU A CA 1
ATOM 649 C C . GLU A 1 80 ? 7.244 1.210 -13.783 1.00 71.56 80 GLU A C 1
ATOM 651 O O . GLU A 1 80 ? 6.205 1.581 -14.328 1.00 71.56 80 GLU A O 1
ATOM 656 N N . ASN A 1 81 ? 8.415 1.816 -13.991 1.00 69.38 81 ASN A N 1
ATOM 657 C CA . ASN A 1 81 ? 8.624 2.863 -14.993 1.00 69.38 81 ASN A CA 1
ATOM 658 C C . ASN A 1 81 ? 9.574 2.351 -16.081 1.00 69.38 81 ASN A C 1
ATOM 660 O O . ASN A 1 81 ? 10.574 1.696 -15.781 1.00 69.38 81 ASN A O 1
ATOM 664 N N . LEU A 1 82 ? 9.291 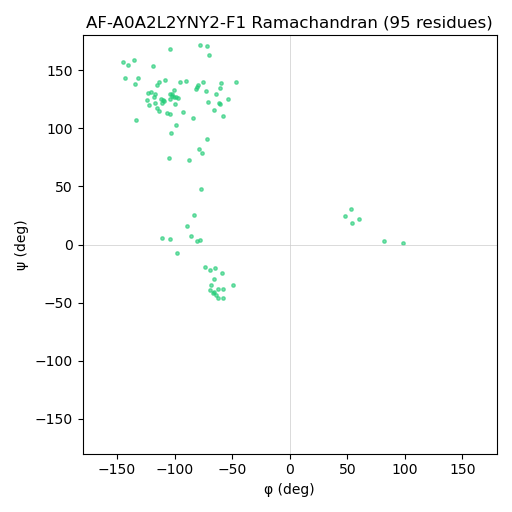2.689 -17.342 1.00 73.06 82 LEU A N 1
ATOM 665 C CA . LEU A 1 82 ? 10.103 2.286 -18.490 1.00 73.06 82 LEU A CA 1
ATOM 666 C C . LEU A 1 82 ? 11.065 3.411 -18.875 1.00 73.06 82 LEU A C 1
ATOM 668 O O . LEU A 1 82 ? 10.650 4.540 -19.146 1.00 73.06 82 LEU A O 1
ATOM 672 N N . ILE A 1 83 ? 12.351 3.070 -18.947 1.00 79.12 83 ILE A N 1
ATOM 673 C CA . ILE A 1 83 ? 13.394 3.910 -19.536 1.00 79.12 83 ILE A CA 1
ATOM 674 C C . ILE A 1 83 ? 13.906 3.193 -20.786 1.00 79.12 83 ILE A C 1
ATOM 676 O O . ILE A 1 83 ? 14.504 2.121 -20.696 1.00 79.12 83 ILE A O 1
ATOM 680 N N . GLU A 1 84 ? 13.685 3.785 -21.954 1.00 81.31 84 GLU A N 1
ATOM 681 C CA . GLU A 1 84 ? 14.190 3.294 -23.233 1.00 81.31 84 GLU A CA 1
ATOM 682 C C . GLU A 1 84 ? 15.403 4.128 -23.673 1.00 81.31 84 GLU A C 1
ATOM 684 O O . GLU A 1 84 ? 15.344 5.353 -23.761 1.00 81.31 84 GLU A O 1
ATOM 689 N N . ILE A 1 85 ? 16.514 3.463 -24.001 1.00 87.44 85 ILE A N 1
ATOM 690 C CA . ILE A 1 85 ? 17.677 4.105 -24.624 1.00 87.44 85 ILE A CA 1
ATOM 691 C C . ILE A 1 85 ? 17.682 3.740 -26.103 1.00 87.44 85 ILE A C 1
ATOM 693 O O . ILE A 1 85 ? 17.918 2.586 -26.469 1.00 87.44 85 ILE A O 1
ATOM 697 N N . ASN A 1 86 ? 17.449 4.723 -26.971 1.00 85.75 86 ASN A N 1
ATOM 698 C CA . ASN A 1 86 ? 17.427 4.460 -28.405 1.00 85.75 86 ASN A CA 1
ATOM 699 C C . ASN A 1 86 ? 18.841 4.340 -29.002 1.00 85.75 86 ASN A C 1
ATOM 701 O O . ASN A 1 86 ? 19.855 4.643 -28.371 1.00 85.75 86 ASN A O 1
ATOM 705 N N . LYS A 1 87 ? 18.924 3.925 -30.273 1.00 88.75 87 LYS A N 1
ATOM 706 C CA . LYS A 1 87 ? 20.201 3.748 -30.997 1.00 88.75 87 LYS A CA 1
ATOM 707 C C . LYS A 1 87 ? 21.047 5.024 -31.075 1.00 88.75 87 LYS A C 1
ATOM 709 O O . LYS A 1 87 ? 22.265 4.941 -31.206 1.00 88.75 87 LYS A O 1
ATOM 714 N N . SER A 1 88 ? 20.415 6.189 -30.972 1.00 93.88 88 SER A N 1
ATOM 715 C CA . SER A 1 88 ? 21.075 7.496 -30.941 1.00 93.88 88 SER A CA 1
ATOM 716 C C . SER A 1 88 ? 21.517 7.911 -29.533 1.00 93.88 88 SER A C 1
ATOM 718 O O . SER A 1 88 ? 21.986 9.032 -29.364 1.00 93.88 88 SER A O 1
ATOM 720 N N . ARG A 1 89 ? 21.403 7.020 -28.536 1.00 86.56 89 ARG A N 1
ATOM 721 C CA . ARG A 1 89 ? 21.658 7.273 -27.108 1.00 86.56 89 ARG A CA 1
ATOM 722 C C . ARG A 1 89 ? 20.768 8.353 -26.494 1.00 86.56 89 ARG A C 1
ATOM 724 O O . ARG A 1 89 ? 21.120 8.920 -25.464 1.00 86.56 89 ARG A O 1
ATOM 731 N N . ASN A 1 90 ? 19.614 8.623 -27.095 1.00 85.94 90 ASN A N 1
ATOM 732 C CA . ASN A 1 90 ? 18.618 9.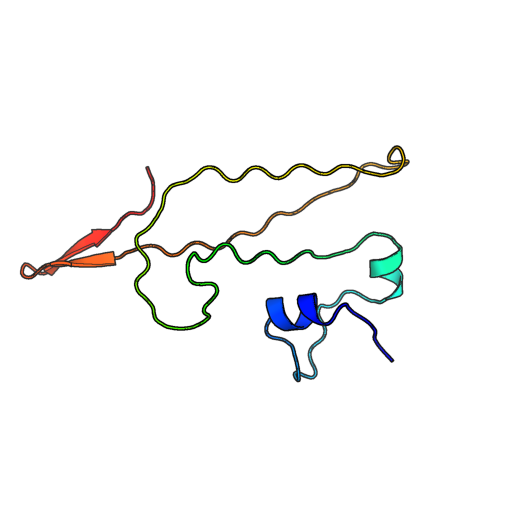456 -26.440 1.00 85.94 90 ASN A CA 1
ATOM 733 C C . ASN A 1 90 ? 17.864 8.604 -25.423 1.00 85.94 90 ASN A C 1
ATOM 735 O O . ASN A 1 90 ? 17.504 7.458 -25.708 1.00 85.94 90 ASN A O 1
ATOM 739 N N . ILE A 1 91 ? 17.647 9.188 -24.251 1.00 84.88 91 ILE A N 1
ATOM 740 C CA . ILE A 1 91 ? 16.924 8.569 -23.149 1.00 84.88 91 ILE A CA 1
ATOM 741 C C . ILE A 1 91 ? 15.465 8.999 -23.284 1.00 84.88 91 ILE A C 1
ATOM 743 O O . ILE A 1 91 ? 15.154 10.185 -23.182 1.00 84.88 91 ILE A O 1
ATOM 747 N N . LEU A 1 92 ? 14.593 8.039 -23.553 1.00 81.31 92 LEU A N 1
ATOM 748 C CA . LEU A 1 92 ? 13.148 8.186 -23.504 1.00 81.31 92 LEU A CA 1
ATOM 749 C C . LEU A 1 92 ? 12.688 7.591 -22.177 1.00 81.31 92 LEU A C 1
ATOM 751 O O . LEU A 1 92 ? 13.121 6.508 -21.792 1.00 81.31 92 LEU A O 1
ATOM 755 N N . TYR A 1 93 ? 11.843 8.303 -21.454 1.00 78.00 93 TYR A N 1
ATOM 756 C CA . TYR A 1 93 ? 11.310 7.839 -20.183 1.00 78.00 93 TYR A CA 1
ATOM 757 C C . TYR A 1 93 ? 9.860 8.288 -20.064 1.00 78.00 93 TYR A C 1
ATOM 759 O O . TYR A 1 93 ? 9.512 9.384 -20.504 1.00 78.00 93 TYR A O 1
ATOM 767 N N . ASP A 1 94 ? 9.030 7.443 -19.465 1.00 68.50 94 ASP A N 1
ATOM 768 C CA . ASP A 1 94 ? 7.653 7.775 -19.098 1.00 68.50 94 ASP A CA 1
ATOM 769 C C . ASP A 1 94 ? 7.602 7.999 -17.581 1.00 68.50 94 ASP A C 1
ATOM 771 O O . ASP A 1 94 ? 7.188 7.134 -16.815 1.00 68.50 94 ASP A O 1
ATOM 775 N N . PHE A 1 95 ? 8.126 9.141 -17.123 1.00 65.88 95 PHE A N 1
ATOM 776 C CA . PHE A 1 95 ? 7.755 9.657 -15.805 1.00 65.88 95 PHE A CA 1
ATOM 777 C C . PHE A 1 95 ? 6.457 10.425 -16.036 1.00 65.88 95 PHE A C 1
ATOM 779 O O . PHE A 1 95 ? 6.485 11.449 -16.715 1.00 65.88 95 PHE A O 1
ATOM 786 N N . GLY A 1 96 ? 5.334 9.891 -15.557 1.00 61.28 96 GLY A N 1
ATOM 787 C CA . GLY A 1 96 ? 4.004 10.429 -15.843 1.00 61.28 96 GLY A CA 1
ATOM 788 C C . GLY A 1 96 ? 3.892 11.955 -15.685 1.00 61.28 96 GLY A C 1
ATOM 789 O O . GLY A 1 96 ? 4.461 12.543 -14.767 1.00 61.28 96 GLY A O 1
ATOM 790 N N . ASN A 1 97 ? 3.156 12.536 -16.634 1.00 44.88 97 ASN A N 1
ATOM 791 C CA . ASN A 1 97 ? 2.755 13.939 -16.797 1.00 44.88 97 ASN A CA 1
ATOM 792 C C . ASN A 1 97 ? 2.170 14.595 -15.531 1.00 44.88 97 ASN A C 1
ATOM 794 O O . ASN A 1 97 ? 1.386 13.917 -14.828 1.00 44.88 97 ASN A O 1
#

pLDDT: mean 71.66, std 13.36, range [29.41, 93.88]